Protein AF-A0A4Y8VQB5-F1 (afdb_monomer)

Secondary structure (DSSP, 8-state):
-----------S--GGGBTT-EEEEEE-TTS-EEEEE-TT-SS-EETT----TT--B---

Nearest PDB structures (foldseek):
  7zn4-assembly1_f  TM=3.166E-01  e=9.657E+00  Escherichia phage T5

Foldseek 3Di:
DDPPDPDPPPDQQFLLQAPQWDAQDDADPVRHRQWTDGPPDPDIDGRRDDPPPPGDGDDD

Structure (mmCIF, N/CA/C/O backbone):
data_AF-A0A4Y8VQB5-F1
#
_entry.id   AF-A0A4Y8VQB5-F1
#
loop_
_atom_site.group_PDB
_atom_site.id
_atom_site.type_symbol
_atom_site.label_atom_id
_atom_site.label_alt_id
_atom_site.label_comp_id
_atom_site.label_asym_id
_atom_site.label_entity_id
_atom_site.label_seq_id
_atom_site.pdbx_PDB_ins_code
_atom_site.Cartn_x
_atom_site.Cartn_y
_atom_site.Cartn_z
_atom_site.occupancy
_atom_site.B_iso_or_equiv
_atom_site.auth_seq_id
_atom_site.auth_comp_id
_atom_site.auth_asym_id
_atom_site.auth_atom_id
_atom_site.pdbx_PDB_model_num
ATOM 1 N N . MET A 1 1 ? -4.171 -15.424 32.424 1.00 38.47 1 MET A N 1
ATOM 2 C CA . MET A 1 1 ? -5.024 -15.806 31.276 1.00 38.47 1 MET A CA 1
ATOM 3 C C . MET A 1 1 ? -4.473 -15.139 30.022 1.00 38.47 1 MET A C 1
ATOM 5 O O . MET A 1 1 ? -4.675 -13.946 29.834 1.00 38.47 1 MET A O 1
ATOM 9 N N . ALA A 1 2 ? -3.666 -15.862 29.240 1.00 46.66 2 ALA A N 1
ATOM 10 C CA . ALA A 1 2 ? -3.042 -15.331 28.030 1.00 46.66 2 ALA A CA 1
ATOM 11 C C . ALA A 1 2 ? -4.105 -15.201 26.931 1.00 46.66 2 ALA A C 1
ATOM 13 O O . ALA A 1 2 ? -4.692 -16.196 26.510 1.00 46.66 2 ALA A O 1
ATOM 14 N N . LYS A 1 3 ? -4.393 -13.968 26.505 1.00 48.56 3 LYS A N 1
ATOM 15 C CA . LYS A 1 3 ? -5.297 -13.695 25.385 1.00 48.56 3 LYS A CA 1
ATOM 16 C C . LYS A 1 3 ? -4.659 -14.273 24.116 1.00 48.56 3 LYS A C 1
ATOM 18 O O . LYS A 1 3 ? -3.646 -13.751 23.656 1.00 48.56 3 LYS A O 1
ATOM 23 N N . LYS A 1 4 ? -5.221 -15.366 23.585 1.00 45.03 4 LYS A N 1
ATOM 24 C CA . LYS A 1 4 ? -4.892 -15.885 22.249 1.00 45.03 4 LYS A CA 1
ATOM 25 C C . LYS A 1 4 ? -5.1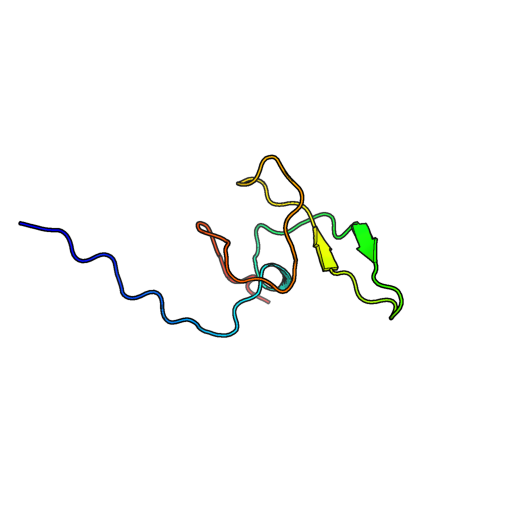30 -14.754 21.247 1.00 45.03 4 LYS A C 1
ATOM 27 O O . LYS A 1 4 ? -6.257 -14.285 21.113 1.00 45.03 4 LYS A O 1
ATOM 32 N N . LYS A 1 5 ? -4.060 -14.282 20.605 1.00 46.12 5 LYS A N 1
ATOM 33 C CA . LYS A 1 5 ? -4.167 -13.436 19.414 1.00 46.12 5 LYS A CA 1
ATOM 34 C C . LYS A 1 5 ? -4.807 -14.305 18.326 1.00 46.12 5 LYS A C 1
ATOM 36 O O . LYS A 1 5 ? -4.391 -15.462 18.227 1.00 46.12 5 LYS A O 1
ATOM 41 N N . PRO A 1 6 ? -5.821 -13.815 17.595 1.00 47.16 6 PRO A N 1
ATOM 42 C CA . PRO A 1 6 ? -6.389 -14.582 16.500 1.00 47.16 6 PRO A CA 1
ATOM 43 C C . PRO A 1 6 ? -5.261 -14.935 15.533 1.00 47.16 6 PRO A C 1
ATOM 45 O O . PRO A 1 6 ? -4.425 -14.093 15.197 1.00 47.16 6 PRO A O 1
ATOM 48 N N . ASP A 1 7 ? -5.213 -16.215 15.202 1.00 43.97 7 ASP A N 1
ATOM 49 C CA . ASP A 1 7 ? -4.465 -16.795 14.104 1.00 43.97 7 ASP A CA 1
ATOM 50 C C . ASP A 1 7 ? -4.590 -15.889 12.876 1.00 43.97 7 ASP A C 1
ATOM 52 O O . ASP A 1 7 ? -5.661 -15.717 12.300 1.00 43.97 7 ASP A O 1
ATOM 56 N N . VAL A 1 8 ? -3.485 -15.235 12.518 1.00 49.97 8 VAL A N 1
ATOM 57 C CA . VAL A 1 8 ? -3.387 -14.515 11.254 1.00 49.97 8 VAL A CA 1
ATOM 58 C C . VAL A 1 8 ? -3.345 -15.597 10.188 1.00 49.97 8 VAL A C 1
ATOM 60 O O . VAL A 1 8 ? -2.316 -16.230 9.959 1.00 49.97 8 VAL A O 1
ATOM 63 N N . ILE A 1 9 ? -4.506 -15.869 9.602 1.00 50.03 9 ILE A N 1
ATOM 64 C CA . ILE A 1 9 ? -4.614 -16.583 8.339 1.00 50.03 9 ILE A CA 1
ATOM 65 C C . ILE A 1 9 ? -3.777 -15.761 7.355 1.00 50.03 9 ILE A C 1
ATOM 67 O O . ILE A 1 9 ? -4.163 -14.646 7.004 1.00 50.03 9 ILE A O 1
ATOM 71 N N . PHE A 1 10 ? -2.607 -16.274 6.970 1.00 52.16 10 PHE A N 1
ATOM 72 C CA . PHE A 1 10 ? -1.834 -15.769 5.836 1.00 52.16 10 PHE A CA 1
ATOM 73 C C . PHE A 1 10 ? -2.643 -16.054 4.563 1.00 52.16 10 PHE A C 1
ATOM 75 O O . PHE A 1 10 ? -2.366 -16.996 3.829 1.00 52.16 10 PHE A O 1
ATOM 82 N N . SER A 1 11 ? -3.722 -15.304 4.358 1.00 52.03 11 SER A N 1
ATOM 83 C CA . SER A 1 11 ? -4.359 -15.181 3.052 1.00 52.03 11 SER A CA 1
ATOM 84 C C . SER A 1 11 ? -3.481 -14.273 2.198 1.00 52.03 11 SER A C 1
ATOM 86 O O . SER A 1 11 ? -2.813 -13.404 2.752 1.00 52.03 11 SER A O 1
ATOM 88 N N . ASP A 1 12 ? -3.506 -14.445 0.878 1.00 65.12 12 ASP A N 1
ATOM 89 C CA . ASP A 1 12 ? -2.875 -13.622 -0.171 1.00 65.12 12 ASP A CA 1
ATOM 90 C C . ASP A 1 12 ? -3.292 -12.126 -0.170 1.00 65.12 12 ASP A C 1
ATOM 92 O O . ASP A 1 12 ? -3.542 -11.524 -1.214 1.00 65.12 12 ASP A O 1
ATOM 96 N N . VAL A 1 13 ? -3.443 -11.510 1.002 1.00 68.31 13 VAL A N 1
ATOM 97 C CA . VAL A 1 13 ? -3.850 -10.126 1.188 1.00 68.31 13 VAL A CA 1
ATOM 98 C C . VAL A 1 13 ? -2.622 -9.234 1.143 1.00 68.31 13 VAL A C 1
ATOM 100 O O . VAL A 1 13 ? -1.797 -9.180 2.055 1.00 68.31 13 VAL A O 1
ATOM 103 N N . HIS A 1 14 ? -2.510 -8.518 0.039 1.00 81.94 14 HIS A N 1
ATOM 104 C CA . HIS A 1 14 ? -1.414 -7.614 -0.228 1.00 81.94 14 HIS A CA 1
ATOM 105 C C . HIS A 1 14 ? -1.815 -6.185 0.143 1.00 81.94 14 HIS A C 1
ATOM 107 O O . HIS A 1 14 ? -2.992 -5.821 0.124 1.00 81.94 14 HIS A O 1
ATOM 113 N N . CYS A 1 15 ? -0.843 -5.327 0.460 1.00 83.75 15 CYS A N 1
ATOM 114 C CA . CYS A 1 15 ? -1.119 -3.912 0.721 1.00 83.75 15 CYS A CA 1
ATOM 115 C C . CYS A 1 15 ? -1.852 -3.216 -0.441 1.00 83.75 15 CYS A C 1
ATOM 117 O O . CYS A 1 15 ? -2.581 -2.262 -0.186 1.00 83.75 15 CYS A O 1
ATOM 119 N N . ILE A 1 16 ? -1.732 -3.706 -1.681 1.00 84.06 16 ILE A N 1
ATOM 120 C CA . ILE A 1 16 ? -2.503 -3.208 -2.836 1.00 84.06 16 ILE A CA 1
ATOM 121 C C . ILE A 1 16 ? -4.024 -3.350 -2.659 1.00 84.06 16 ILE A C 1
ATOM 123 O O . ILE A 1 16 ? -4.785 -2.499 -3.121 1.00 84.06 16 ILE A O 1
ATOM 127 N N . ASP A 1 17 ? -4.466 -4.384 -1.942 1.00 85.75 17 ASP A N 1
ATOM 128 C CA . ASP A 1 17 ? -5.874 -4.651 -1.635 1.00 85.75 17 ASP A CA 1
ATOM 129 C C . ASP A 1 17 ? -6.340 -3.906 -0.375 1.00 85.75 17 ASP A C 1
ATOM 131 O O . ASP A 1 17 ? -7.517 -3.950 0.000 1.00 85.75 17 ASP A O 1
ATOM 135 N N . CYS A 1 18 ? -5.425 -3.206 0.302 1.00 86.31 18 CYS A N 1
ATOM 136 C CA . CYS A 1 18 ? -5.716 -2.474 1.521 1.00 86.31 18 CYS A CA 1
ATOM 137 C C . CYS A 1 18 ? -6.364 -1.121 1.202 1.00 86.31 18 CYS A C 1
ATOM 139 O O . CYS A 1 18 ? -5.811 -0.286 0.492 1.00 86.31 18 CYS A O 1
ATOM 141 N N . ALA A 1 19 ? -7.509 -0.840 1.823 1.00 87.56 19 ALA A N 1
ATOM 142 C CA . ALA A 1 19 ? -8.214 0.439 1.758 1.00 87.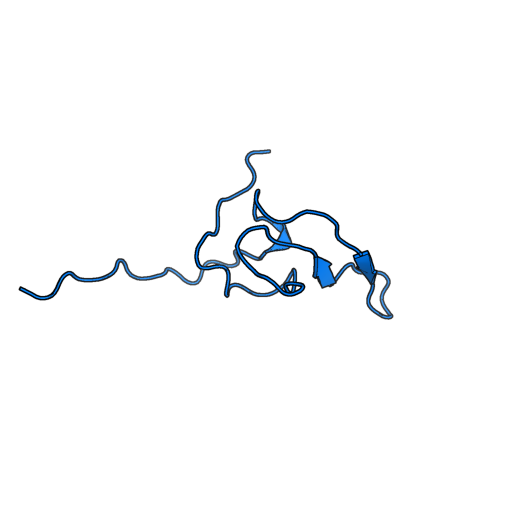56 19 ALA A CA 1
ATOM 143 C C . ALA A 1 19 ? -7.381 1.618 2.284 1.00 87.56 19 ALA A C 1
ATOM 145 O O . ALA A 1 19 ? -7.687 2.772 1.994 1.00 87.56 19 ALA A O 1
ATOM 146 N N . HIS A 1 20 ? -6.363 1.327 3.094 1.00 87.00 20 HIS A N 1
ATOM 147 C CA . HIS A 1 20 ? -5.453 2.316 3.653 1.00 87.00 20 HIS A CA 1
ATOM 148 C C . HIS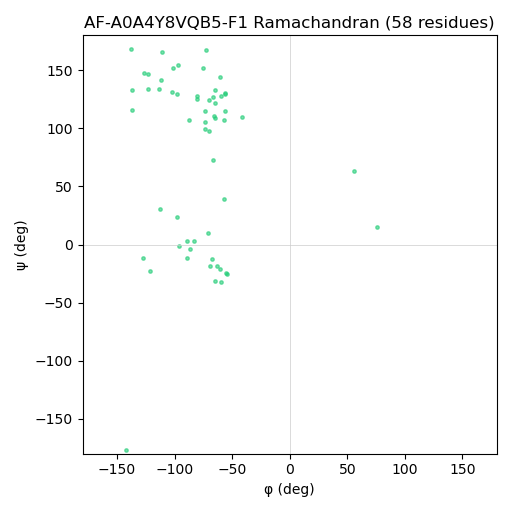 A 1 20 ? -4.249 2.588 2.761 1.00 87.00 20 HIS A C 1
ATOM 150 O O . HIS A 1 20 ? -3.526 3.541 3.030 1.00 87.00 20 HIS A O 1
ATOM 156 N N . CYS A 1 21 ? -4.015 1.779 1.727 1.00 87.00 21 CYS A N 1
ATOM 157 C CA . CYS A 1 21 ? -2.948 2.070 0.793 1.00 87.00 21 CYS A CA 1
ATOM 158 C C . CYS A 1 21 ? -3.416 3.117 -0.221 1.00 87.00 21 CYS A C 1
ATOM 160 O O . CYS A 1 21 ? -4.468 2.986 -0.852 1.00 87.00 21 CYS A O 1
ATOM 162 N N . TYR A 1 22 ? -2.648 4.194 -0.324 1.00 85.69 22 TYR A N 1
ATOM 163 C CA . TYR A 1 22 ? -2.875 5.294 -1.250 1.00 85.69 22 TYR A CA 1
ATOM 164 C C . TYR A 1 22 ? -1.539 5.724 -1.860 1.00 85.69 22 TYR A C 1
ATOM 166 O O . TYR A 1 22 ? -0.483 5.321 -1.384 1.00 85.69 22 TYR A O 1
ATOM 174 N N . ASP A 1 23 ? -1.576 6.548 -2.910 1.00 88.06 23 ASP A N 1
ATOM 175 C CA . ASP A 1 23 ? -0.368 7.123 -3.524 1.00 88.06 23 ASP A CA 1
ATOM 176 C C . ASP A 1 23 ? 0.661 6.060 -3.965 1.00 88.06 23 ASP A C 1
ATOM 178 O O . ASP A 1 23 ? 1.772 5.971 -3.445 1.00 88.06 23 ASP A O 1
ATOM 182 N N . HIS A 1 24 ? 0.268 5.204 -4.912 1.00 89.19 24 HIS A N 1
ATOM 183 C CA . HIS A 1 24 ? 1.167 4.229 -5.530 1.00 89.19 24 HIS A CA 1
ATOM 184 C C . HIS A 1 24 ? 2.128 4.954 -6.484 1.00 89.19 24 HIS A C 1
ATOM 186 O O . HIS A 1 24 ? 1.705 5.387 -7.557 1.00 89.19 24 HIS A O 1
ATOM 192 N N . HIS A 1 25 ? 3.394 5.115 -6.090 1.00 84.25 25 HIS A N 1
ATOM 193 C CA . HIS A 1 25 ? 4.315 6.048 -6.753 1.00 84.25 25 HIS A CA 1
ATOM 194 C C . HIS A 1 25 ? 5.588 5.406 -7.316 1.00 84.25 25 HIS A C 1
ATOM 196 O O . HIS A 1 25 ? 6.161 5.966 -8.248 1.00 84.25 25 HIS A O 1
ATOM 202 N N . G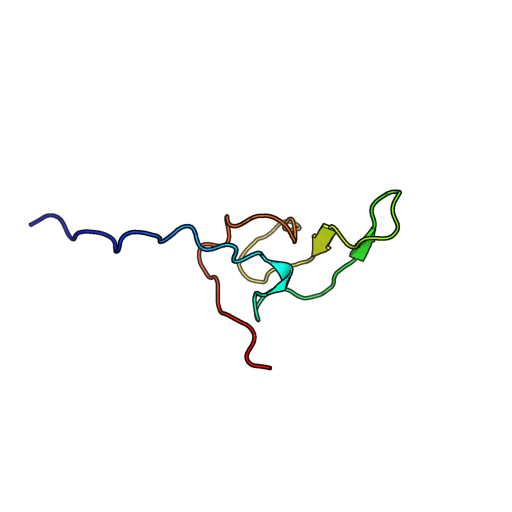LU A 1 26 ? 6.022 4.238 -6.826 1.00 85.81 26 GLU A N 1
ATOM 203 C CA . GLU A 1 26 ? 7.198 3.562 -7.394 1.00 85.81 26 GLU A CA 1
ATOM 204 C C . GLU A 1 26 ? 6.817 2.398 -8.299 1.00 85.81 26 GLU A C 1
ATOM 206 O O . GLU A 1 26 ? 6.031 1.518 -7.930 1.00 85.81 26 GLU A O 1
ATOM 211 N N . MET A 1 27 ? 7.428 2.386 -9.483 1.00 90.19 27 MET A N 1
ATOM 212 C CA . MET 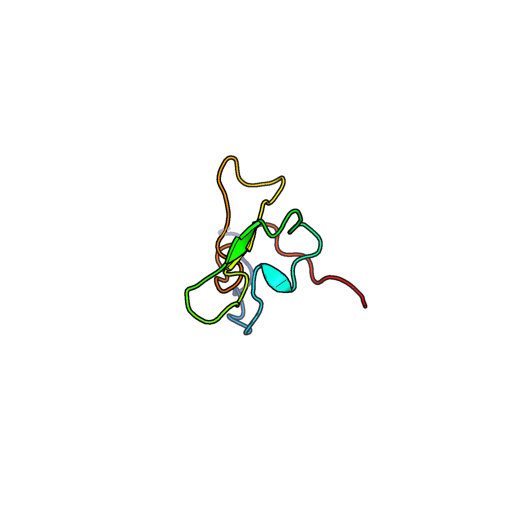A 1 27 ? 7.192 1.409 -10.535 1.00 90.19 27 MET A CA 1
ATOM 213 C C . MET A 1 27 ? 8.440 0.554 -10.753 1.00 90.19 27 MET A C 1
ATOM 215 O O . MET A 1 27 ? 9.558 1.055 -10.833 1.00 90.19 27 MET A O 1
ATOM 219 N N . SER A 1 28 ? 8.250 -0.758 -10.842 1.00 85.94 28 SER A N 1
ATOM 220 C CA . SER A 1 28 ? 9.319 -1.706 -11.144 1.00 85.94 28 SER A CA 1
ATOM 221 C C . SER A 1 28 ? 9.719 -1.609 -12.621 1.00 85.94 28 SER A C 1
ATOM 223 O O . SER A 1 28 ? 8.968 -1.089 -13.445 1.00 85.94 28 SER A O 1
ATOM 225 N N . VAL A 1 29 ? 10.850 -2.215 -12.995 1.00 84.94 29 VAL A N 1
ATOM 226 C CA . VAL A 1 29 ? 11.336 -2.315 -14.391 1.00 84.94 29 VAL A CA 1
ATOM 227 C C . VAL A 1 29 ? 10.289 -2.939 -15.329 1.00 84.94 29 VAL A C 1
ATOM 229 O O . VAL A 1 29 ? 10.268 -2.664 -16.523 1.00 84.94 29 VAL A O 1
ATOM 232 N N . LYS A 1 30 ? 9.383 -3.758 -14.785 1.00 86.50 30 LYS A N 1
ATOM 233 C CA . LYS A 1 30 ? 8.261 -4.379 -15.509 1.00 86.50 30 LYS A CA 1
ATOM 234 C C . LYS A 1 30 ? 7.018 -3.480 -15.647 1.00 86.50 30 LYS A C 1
ATOM 236 O O . LYS A 1 30 ? 5.999 -3.956 -16.132 1.00 86.50 30 LYS A O 1
ATOM 241 N N . GLY A 1 31 ? 7.061 -2.228 -15.186 1.00 86.19 31 GLY A N 1
ATOM 242 C CA . GLY A 1 31 ? 5.924 -1.297 -15.231 1.00 86.19 31 GLY A CA 1
ATOM 243 C C . GLY A 1 31 ? 4.839 -1.560 -14.179 1.00 86.19 31 GLY A C 1
ATOM 244 O O . GLY A 1 31 ? 3.732 -1.046 -14.291 1.00 86.19 31 GLY A O 1
ATOM 245 N N . VAL A 1 32 ? 5.138 -2.360 -13.152 1.00 86.81 32 VAL A N 1
ATOM 246 C CA . VAL A 1 32 ? 4.203 -2.673 -12.061 1.00 86.81 32 VAL A CA 1
ATOM 247 C C . VAL A 1 32 ? 4.502 -1.784 -10.860 1.00 86.81 32 VAL A C 1
ATOM 249 O O . VAL A 1 32 ? 5.650 -1.721 -10.418 1.00 86.81 32 VAL A O 1
ATOM 252 N N . LEU A 1 33 ? 3.480 -1.121 -10.320 1.00 87.00 33 LEU A N 1
ATOM 253 C CA . LEU A 1 33 ? 3.594 -0.349 -9.082 1.00 87.00 33 LEU A CA 1
ATOM 254 C C . LEU A 1 33 ? 3.851 -1.297 -7.910 1.00 87.00 33 LEU A C 1
ATOM 256 O O . LEU A 1 33 ? 3.093 -2.248 -7.731 1.00 87.00 33 LEU A O 1
ATOM 260 N N . PHE A 1 34 ? 4.900 -1.051 -7.125 1.00 87.56 34 PHE A N 1
ATOM 261 C CA . PHE A 1 34 ? 5.295 -1.937 -6.020 1.00 87.56 34 PHE A CA 1
ATOM 262 C C . PHE A 1 34 ? 5.458 -1.230 -4.673 1.00 87.56 34 PHE A C 1
ATOM 264 O O . PHE A 1 34 ? 5.512 -1.924 -3.659 1.00 87.56 34 PHE A O 1
ATOM 271 N N . MET A 1 35 ? 5.476 0.106 -4.635 1.00 89.00 35 MET A N 1
ATOM 272 C CA . MET A 1 35 ? 5.366 0.869 -3.389 1.00 89.00 35 MET A CA 1
ATOM 273 C C . MET A 1 35 ? 4.199 1.848 -3.403 1.00 89.00 35 MET A C 1
ATOM 275 O O . MET A 1 35 ? 3.860 2.442 -4.431 1.00 89.00 35 MET A O 1
ATOM 279 N N . GLY A 1 36 ? 3.623 2.037 -2.220 1.00 89.50 36 GLY A N 1
ATOM 280 C CA . GLY A 1 36 ? 2.627 3.057 -1.930 1.00 89.50 36 GLY A CA 1
ATOM 281 C C . GLY A 1 36 ? 2.821 3.656 -0.543 1.00 89.50 36 GLY A C 1
ATOM 282 O O . GLY A 1 36 ? 3.755 3.311 0.182 1.00 89.50 36 GLY A O 1
ATOM 283 N N . ARG A 1 37 ? 1.922 4.554 -0.152 1.00 88.69 37 ARG A N 1
ATOM 284 C CA . ARG A 1 37 ? 1.844 5.091 1.211 1.00 88.69 37 ARG A CA 1
ATOM 285 C C . ARG A 1 37 ? 0.730 4.413 1.995 1.00 88.69 37 ARG A C 1
ATOM 287 O O . ARG A 1 37 ? -0.268 3.958 1.440 1.00 88.69 37 ARG A O 1
ATOM 294 N N . CYS A 1 38 ? 0.907 4.357 3.308 1.00 87.88 38 CYS A N 1
ATOM 295 C CA . CYS A 1 38 ? -0.087 3.871 4.256 1.00 87.88 38 CYS A CA 1
ATOM 296 C C . CYS A 1 38 ? -0.101 4.828 5.455 1.00 87.88 38 CYS A C 1
ATOM 298 O O . CYS A 1 38 ? 0.969 5.132 5.970 1.00 87.88 38 CYS A O 1
ATOM 300 N N . PRO A 1 39 ? -1.263 5.283 5.955 1.00 89.25 39 PRO A N 1
ATOM 301 C CA . PRO A 1 39 ? -1.333 6.248 7.054 1.00 89.25 39 PRO A CA 1
ATOM 302 C C . PRO A 1 39 ? -0.845 5.670 8.393 1.00 89.25 39 PRO A C 1
ATOM 304 O O . PRO A 1 39 ? -0.656 6.412 9.349 1.00 89.25 39 PRO A O 1
ATOM 307 N N . TYR A 1 40 ? -0.663 4.349 8.469 1.00 87.06 40 TYR A N 1
ATOM 308 C CA . TYR A 1 40 ? -0.152 3.638 9.643 1.00 87.06 40 TYR A CA 1
ATOM 309 C C . TYR A 1 40 ? 1.351 3.356 9.574 1.00 87.06 40 TYR A C 1
ATOM 311 O O . TYR A 1 40 ? 1.894 2.744 10.492 1.00 87.06 40 TYR A O 1
ATOM 319 N N . SER A 1 41 ? 2.019 3.750 8.489 1.00 83.38 41 SER A N 1
ATOM 320 C CA . SER A 1 41 ? 3.467 3.641 8.350 1.00 83.38 41 SER A CA 1
ATOM 321 C C . SER A 1 41 ? 4.044 5.019 8.063 1.00 83.38 41 SER A C 1
ATOM 323 O O . SER A 1 41 ? 3.542 5.744 7.211 1.00 83.38 41 SER A O 1
ATOM 325 N N . GLU A 1 42 ? 5.113 5.384 8.763 1.00 85.38 42 GLU A N 1
ATOM 326 C CA . GLU A 1 42 ? 5.874 6.601 8.450 1.00 85.38 42 GLU A CA 1
ATOM 327 C C . GLU A 1 42 ? 6.636 6.477 7.121 1.00 85.38 42 GLU A C 1
ATOM 329 O O . GLU A 1 42 ? 7.017 7.481 6.524 1.00 85.38 42 GLU A O 1
ATOM 334 N N . TRP A 1 43 ? 6.829 5.245 6.641 1.00 85.06 43 TRP A N 1
ATOM 335 C CA . TRP A 1 43 ? 7.590 4.925 5.440 1.00 85.06 43 TRP A CA 1
ATOM 336 C C . TRP A 1 43 ? 6.680 4.425 4.319 1.00 85.06 43 TRP A C 1
ATOM 338 O O . TRP A 1 43 ? 5.525 4.046 4.531 1.00 85.06 43 TRP A O 1
ATOM 348 N N . ALA A 1 44 ? 7.224 4.397 3.103 1.00 85.06 44 ALA A N 1
ATOM 349 C CA . ALA A 1 44 ? 6.573 3.710 2.000 1.00 85.06 44 ALA A CA 1
ATOM 350 C C . ALA A 1 44 ?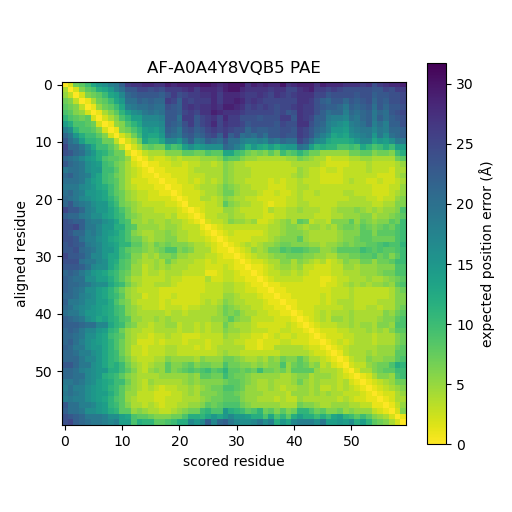 6.407 2.218 2.331 1.00 85.06 44 ALA A C 1
ATOM 352 O O . ALA A 1 44 ? 7.256 1.598 2.979 1.00 85.06 44 ALA A O 1
ATOM 353 N N . VAL A 1 45 ? 5.294 1.644 1.885 1.00 87.31 45 VAL A N 1
ATOM 354 C CA . VAL A 1 45 ? 4.978 0.230 2.070 1.00 87.31 45 VAL A CA 1
ATOM 355 C C . VAL A 1 45 ? 5.019 -0.500 0.738 1.00 87.31 45 VAL A C 1
ATOM 357 O O . VAL A 1 45 ? 4.575 0.021 -0.285 1.00 87.31 45 VAL A O 1
ATOM 360 N N . PHE A 1 46 ? 5.531 -1.726 0.757 1.00 87.56 46 PHE A N 1
ATOM 361 C CA . PHE A 1 46 ? 5.497 -2.623 -0.379 1.00 87.56 46 PHE A CA 1
ATOM 362 C C . PHE A 1 46 ? 4.071 -3.099 -0.621 1.00 87.56 46 PHE A C 1
ATOM 364 O O . PHE A 1 46 ? 3.433 -3.687 0.251 1.00 87.56 46 PHE A O 1
ATOM 371 N N . LEU A 1 47 ? 3.591 -2.878 -1.839 1.00 85.62 47 LEU A N 1
ATOM 372 C CA . LEU A 1 47 ? 2.239 -3.226 -2.253 1.00 85.62 47 LEU A CA 1
ATOM 373 C C . LEU A 1 47 ? 2.000 -4.733 -2.237 1.00 85.62 47 LEU A C 1
ATOM 375 O O . LEU A 1 47 ? 0.891 -5.139 -1.929 1.00 85.62 47 LEU A O 1
ATOM 379 N N . PHE A 1 48 ? 3.033 -5.537 -2.499 1.00 84.12 48 PHE A N 1
ATOM 380 C CA . PHE A 1 48 ? 2.975 -7.002 -2.593 1.00 84.12 48 PHE A CA 1
ATOM 381 C C . PHE A 1 48 ? 3.408 -7.724 -1.315 1.00 84.12 48 PHE A C 1
ATOM 383 O O . PHE A 1 48 ? 3.848 -8.867 -1.377 1.00 84.12 48 PHE A O 1
ATOM 390 N N . HIS A 1 49 ? 3.324 -7.068 -0.160 1.00 80.31 49 HIS A N 1
ATOM 391 C CA . HIS A 1 49 ? 3.662 -7.694 1.114 1.00 80.31 49 HIS A CA 1
ATOM 392 C C . HIS A 1 49 ? 2.511 -7.553 2.116 1.00 80.31 49 HIS A C 1
ATOM 394 O O . HIS A 1 49 ? 1.768 -6.56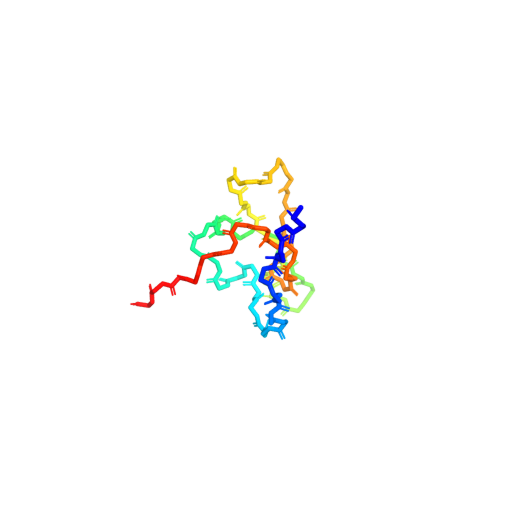7 2.111 1.00 80.31 49 HIS A O 1
ATOM 400 N N . ASP A 1 50 ? 2.381 -8.558 2.973 1.00 74.31 50 ASP A N 1
ATOM 401 C CA . ASP A 1 50 ? 1.324 -8.765 3.965 1.00 74.31 50 ASP A CA 1
ATOM 402 C C . ASP A 1 50 ? 1.589 -8.132 5.348 1.00 74.31 50 ASP A C 1
ATOM 404 O O . ASP A 1 50 ? 0.757 -8.248 6.243 1.00 74.31 50 ASP A O 1
ATOM 408 N N . TYR A 1 51 ? 2.692 -7.401 5.563 1.00 71.62 51 TYR A N 1
ATOM 409 C CA . TYR A 1 51 ? 3.054 -6.885 6.900 1.00 71.62 51 TYR A CA 1
ATOM 410 C C . TYR A 1 51 ? 2.153 -5.749 7.437 1.00 71.62 51 TYR A C 1
ATOM 412 O O . TYR A 1 51 ? 2.473 -5.101 8.441 1.00 71.62 51 TYR A O 1
ATOM 420 N N . CYS A 1 52 ? 1.022 -5.459 6.790 1.00 78.19 52 CYS A N 1
ATOM 421 C CA . CYS A 1 52 ? 0.102 -4.419 7.235 1.00 78.19 52 CYS A CA 1
ATOM 422 C C . CYS A 1 52 ? -0.687 -4.869 8.475 1.00 78.19 52 CYS A C 1
ATOM 424 O O . CYS A 1 52 ? -1.724 -5.519 8.379 1.00 78.19 52 CYS A O 1
ATOM 426 N N . ASN A 1 53 ? -0.254 -4.426 9.658 1.00 77.00 53 ASN A N 1
ATOM 427 C CA . ASN A 1 53 ? -0.952 -4.699 10.925 1.00 77.00 53 ASN A CA 1
ATOM 428 C C . ASN A 1 53 ? -2.372 -4.101 11.007 1.00 77.00 53 ASN A C 1
ATOM 430 O O . ASN A 1 53 ? -3.169 -4.512 11.847 1.00 77.00 53 ASN A O 1
ATOM 434 N N . HIS A 1 54 ? -2.687 -3.125 10.151 1.00 81.88 54 HIS A N 1
ATOM 435 C CA . HIS A 1 54 ? -3.990 -2.460 10.063 1.00 81.88 54 HIS A CA 1
ATOM 43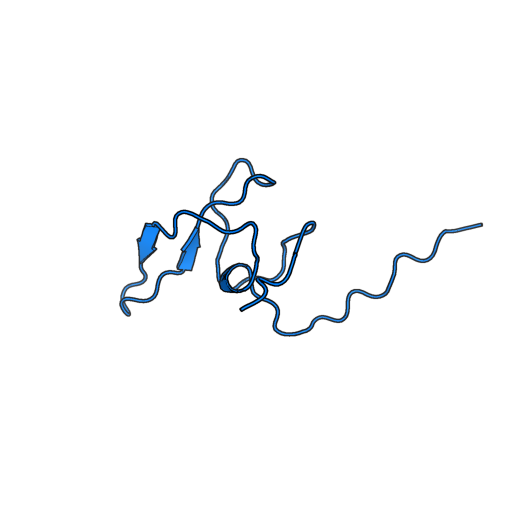6 C C . HIS A 1 54 ? -4.701 -2.787 8.744 1.00 81.88 54 HIS A C 1
ATOM 438 O O . HIS A 1 54 ? -5.426 -1.949 8.206 1.00 81.88 54 HIS A O 1
ATOM 444 N N . PHE A 1 55 ? -4.468 -3.983 8.190 1.00 82.88 55 PHE A N 1
ATOM 445 C CA . PHE A 1 55 ? -5.059 -4.371 6.916 1.00 82.88 55 PHE A CA 1
ATOM 446 C C . PHE A 1 55 ? -6.586 -4.263 6.953 1.00 82.88 55 PHE A C 1
ATOM 448 O O . PHE A 1 55 ? -7.262 -4.792 7.839 1.00 82.88 55 PHE A O 1
ATOM 455 N N . LYS A 1 56 ? -7.135 -3.590 5.944 1.00 84.69 56 LYS A N 1
ATOM 456 C CA . LYS A 1 56 ? -8.572 -3.483 5.727 1.00 84.69 56 LYS A CA 1
ATOM 457 C C . LYS A 1 56 ? -8.840 -3.673 4.252 1.00 84.69 56 LYS A C 1
ATOM 459 O O . LYS A 1 56 ? -8.425 -2.840 3.459 1.00 84.69 56 LYS A O 1
ATOM 464 N N . MET A 1 57 ? -9.556 -4.731 3.892 1.00 83.00 57 MET A N 1
ATOM 465 C CA . MET A 1 57 ? -9.872 -5.002 2.493 1.00 83.00 57 MET A CA 1
ATOM 466 C C . MET A 1 57 ? -10.660 -3.834 1.888 1.00 83.00 57 MET A C 1
ATOM 468 O O . MET A 1 57 ? -11.664 -3.384 2.459 1.00 83.00 57 MET A O 1
ATOM 472 N N . LYS A 1 58 ? -10.196 -3.325 0.746 1.00 78.56 58 LYS A N 1
ATOM 473 C CA . LYS A 1 58 ? -10.910 -2.315 -0.032 1.00 78.56 58 LYS A CA 1
ATOM 474 C C . LYS A 1 58 ? -12.187 -2.967 -0.559 1.00 78.56 58 LYS A C 1
ATOM 476 O O . LYS A 1 58 ? -12.132 -3.885 -1.369 1.00 78.56 58 LYS A O 1
ATOM 481 N N . LYS A 1 59 ? -13.348 -2.550 -0.046 1.00 65.25 59 LYS A N 1
ATOM 482 C CA . LYS A 1 59 ? -14.626 -2.959 -0.642 1.00 65.25 59 LYS A CA 1
ATOM 483 C C . LYS A 1 59 ? -14.685 -2.359 -2.048 1.00 65.25 59 LYS A C 1
ATOM 485 O O . LYS A 1 59 ? -14.511 -1.148 -2.178 1.00 65.25 59 LYS A O 1
ATOM 490 N N . ALA A 1 6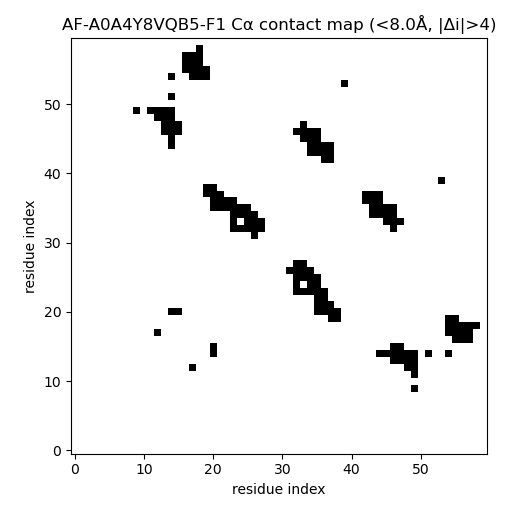0 ? -14.837 -3.233 -3.043 1.00 54.62 60 ALA A N 1
ATOM 491 C CA . ALA A 1 60 ? -15.109 -2.874 -4.430 1.00 54.62 60 ALA A CA 1
ATOM 492 C C . ALA A 1 60 ? -16.436 -2.115 -4.553 1.00 54.62 60 ALA A C 1
ATOM 494 O O . ALA A 1 60 ? -17.344 -2.390 -3.730 1.00 54.62 60 ALA A O 1
#

Radius of gyration: 13.3 Å; Cα contacts (8 Å, |Δi|>4): 83; chains: 1; bounding box: 26×24×47 Å

Sequence (60 aa):
MAKKKPDVIFSDVHCIDCAHCYDHHEMSVKGVLFMGRCPYSEWAVFLFHDYCNHFKMKKA

pLDDT: mean 76.54, std 15.37, range [38.47, 90.19]

Organism: NCBI:txid2518605

Solvent-accessible surface area (backbone atoms only — not comparable to full-atom values): 3885 Å² total; per-residue (Å²): 134,86,80,79,72,78,80,79,74,87,59,97,58,29,34,71,49,18,61,58,47,43,72,72,75,43,64,44,99,86,73,45,70,42,32,22,36,32,91,91,43,100,51,77,37,53,24,84,38,64,85,55,91,80,68,39,78,49,80,128

Mean predicted aligned error: 9.11 Å